Protein AF-A0AAF0U5G4-F1 (afdb_monomer_lite)

Radius of gyration: 32.76 Å; chains: 1; bounding box: 58×103×40 Å

Organism: Solanum verrucosum (NCBI:txid315347)

Sequence (161 aa):
MFKRENRMLKQRNNGQCIRMPVITMFFVLICVLVWVLCRETGEKSDSLSGLIKENLSSFSFSVKLDPTVEFRNGTDLIWQIPDSPKAILFLAHGCNGKAANFWDRSPKCPNCVGLPEERLIVLNALARRFAVLAVSSAGRCWSMEEERLIVKDIIEWWVVK

Structure (mmCIF, N/CA/C/O backbone):
data_AF-A0AAF0U5G4-F1
#
_entry.id   AF-A0AAF0U5G4-F1
#
loop_
_atom_site.group_PDB
_atom_site.id
_atom_site.type_symbol
_atom_site.label_atom_id
_atom_site.label_alt_id
_atom_site.label_comp_id
_atom_site.label_asym_id
_atom_site.label_entity_id
_atom_site.label_seq_id
_atom_site.pdbx_PDB_ins_code
_atom_site.Cartn_x
_atom_site.Cartn_y
_atom_site.Cartn_z
_atom_site.occupancy
_atom_site.B_iso_or_equiv
_atom_site.auth_seq_id
_atom_site.auth_comp_id
_atom_site.auth_asym_id
_atom_site.auth_atom_id
_atom_site.pdbx_PDB_model_num
ATOM 1 N N . MET A 1 1 ? 43.188 88.138 -6.104 1.00 38.16 1 MET A N 1
ATOM 2 C CA . MET A 1 1 ? 42.647 89.493 -5.856 1.00 38.16 1 MET A CA 1
ATOM 3 C C . MET A 1 1 ? 41.387 89.646 -6.691 1.00 38.16 1 MET A C 1
ATOM 5 O O . MET A 1 1 ? 41.523 89.548 -7.895 1.00 38.16 1 MET A O 1
ATOM 9 N N . PHE A 1 2 ? 40.237 89.849 -6.030 1.00 38.88 2 PHE A N 1
ATOM 10 C CA . PHE A 1 2 ? 38.971 90.442 -6.514 1.00 38.88 2 PHE A CA 1
ATOM 11 C C . PHE A 1 2 ? 38.293 89.883 -7.790 1.00 38.88 2 PHE A C 1
ATOM 13 O O . PHE A 1 2 ? 38.950 89.567 -8.761 1.00 38.88 2 PHE A O 1
ATOM 20 N N . LYS A 1 3 ? 36.969 89.848 -7.974 1.00 42.09 3 LYS A N 1
ATOM 21 C CA . LYS A 1 3 ? 35.733 89.993 -7.176 1.00 42.09 3 LYS A CA 1
ATOM 22 C C . LYS A 1 3 ? 34.616 90.092 -8.239 1.00 42.09 3 LYS A C 1
ATOM 24 O O . LYS A 1 3 ? 34.788 90.909 -9.130 1.00 42.09 3 LYS A O 1
ATOM 29 N N . ARG A 1 4 ? 33.482 89.389 -8.044 1.00 38.97 4 ARG A N 1
ATOM 30 C CA . ARG A 1 4 ? 32.107 89.724 -8.525 1.00 38.97 4 ARG A CA 1
ATOM 31 C C . ARG A 1 4 ? 31.840 89.831 -10.040 1.00 38.97 4 ARG A C 1
ATOM 33 O O . ARG A 1 4 ? 32.671 90.308 -10.783 1.00 38.97 4 ARG A O 1
ATOM 40 N N . GLU A 1 5 ? 30.649 89.593 -10.585 1.00 45.03 5 GLU A N 1
ATOM 41 C CA . GLU A 1 5 ? 29.371 88.962 -10.203 1.00 45.03 5 GLU A CA 1
ATOM 42 C C . GLU A 1 5 ? 28.458 89.073 -11.450 1.00 45.03 5 GLU A C 1
ATOM 44 O O . GLU A 1 5 ? 28.694 89.922 -12.309 1.00 45.03 5 GLU A O 1
ATOM 49 N N . ASN A 1 6 ? 27.349 88.325 -11.438 1.00 40.53 6 ASN A N 1
ATOM 50 C CA . ASN A 1 6 ? 26.075 88.571 -12.138 1.00 40.53 6 ASN A CA 1
ATOM 51 C C . ASN A 1 6 ? 25.919 88.136 -13.609 1.00 40.53 6 ASN A C 1
ATOM 53 O O . ASN A 1 6 ? 26.332 88.832 -14.527 1.00 40.53 6 ASN A O 1
ATOM 57 N N . ARG A 1 7 ? 25.033 87.159 -13.854 1.00 43.38 7 ARG A N 1
ATOM 58 C CA . ARG A 1 7 ? 23.602 87.452 -14.084 1.00 43.38 7 ARG A CA 1
ATOM 59 C C . ARG A 1 7 ? 22.760 86.183 -14.180 1.00 43.38 7 ARG A C 1
ATOM 61 O O . ARG A 1 7 ? 23.099 85.220 -14.853 1.00 43.38 7 ARG A O 1
ATOM 68 N N . MET A 1 8 ? 21.621 86.265 -13.506 1.00 45.84 8 MET A N 1
ATOM 69 C CA . MET A 1 8 ? 20.494 85.348 -13.543 1.00 45.84 8 MET A CA 1
ATOM 70 C C . MET A 1 8 ? 20.020 84.992 -14.955 1.00 45.84 8 MET A C 1
ATOM 72 O O . MET A 1 8 ? 19.766 85.888 -15.756 1.00 45.84 8 MET A O 1
ATOM 76 N N . LEU A 1 9 ? 19.672 83.719 -15.154 1.00 41.09 9 LEU A N 1
ATOM 77 C CA . LEU A 1 9 ? 18.489 83.354 -15.930 1.00 41.09 9 LEU A CA 1
ATOM 78 C C . LEU A 1 9 ? 17.587 82.458 -15.079 1.00 41.09 9 LEU A C 1
ATOM 80 O O . LEU A 1 9 ? 17.819 81.281 -14.830 1.00 41.09 9 LEU A O 1
ATOM 84 N N . LYS A 1 10 ? 16.556 83.131 -14.583 1.00 50.88 10 LYS A N 1
ATOM 85 C CA . LYS A 1 10 ? 15.354 82.628 -13.941 1.00 50.88 10 LYS A CA 1
ATOM 86 C C . LYS A 1 10 ? 14.655 81.649 -14.885 1.00 50.88 10 LYS A C 1
ATOM 88 O O . LYS A 1 10 ? 14.091 82.086 -15.884 1.00 50.88 10 LYS A O 1
ATOM 93 N N . GLN A 1 11 ? 14.619 80.365 -14.536 1.00 46.19 11 GLN A N 1
ATOM 94 C CA . GLN A 1 11 ? 13.693 79.421 -15.157 1.00 46.19 11 GLN A CA 1
ATOM 95 C C . GLN A 1 11 ? 12.680 78.934 -14.119 1.00 46.19 11 GLN A C 1
ATOM 97 O O . GLN A 1 11 ? 12.988 78.297 -13.116 1.00 46.19 11 GLN A O 1
ATOM 102 N N . ARG A 1 12 ? 11.452 79.383 -14.355 1.00 47.56 12 ARG A N 1
ATOM 103 C CA . ARG A 1 12 ? 10.232 79.190 -13.580 1.00 47.56 12 ARG A CA 1
ATOM 104 C C . ARG A 1 12 ? 9.771 77.739 -13.729 1.00 47.56 12 ARG A C 1
ATOM 106 O O . ARG A 1 12 ? 9.188 77.407 -14.754 1.00 47.56 12 ARG A O 1
ATOM 113 N N . ASN A 1 13 ? 9.973 76.904 -12.712 1.0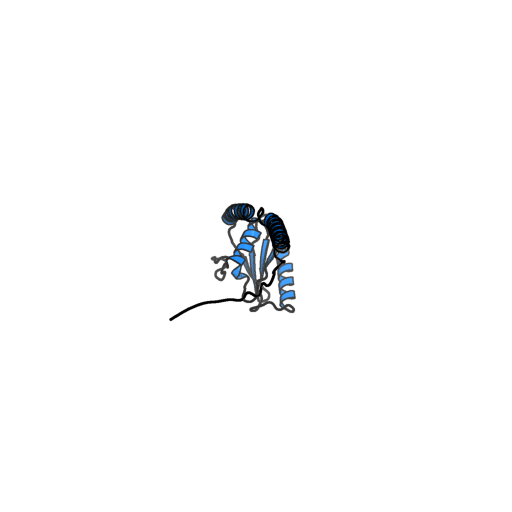0 50.22 13 ASN A N 1
ATOM 114 C CA . ASN A 1 13 ? 9.369 75.570 -12.665 1.00 50.22 13 ASN A CA 1
ATOM 115 C C . ASN A 1 13 ? 8.051 75.620 -11.893 1.00 50.22 13 ASN A C 1
ATOM 117 O O . ASN A 1 13 ? 8.014 75.588 -10.668 1.00 50.22 13 ASN A O 1
ATOM 121 N N . ASN A 1 14 ? 6.961 75.719 -12.650 1.00 53.44 14 ASN A N 1
ATOM 122 C CA . ASN A 1 14 ? 5.594 75.624 -12.163 1.00 53.44 14 ASN A CA 1
ATOM 123 C C . ASN A 1 14 ? 5.072 74.206 -12.451 1.00 53.44 14 ASN A C 1
ATOM 125 O O . ASN A 1 14 ? 4.508 73.962 -13.513 1.00 53.44 14 ASN A O 1
ATOM 129 N N . GLY A 1 15 ? 5.317 73.259 -11.541 1.00 53.78 15 GLY A N 1
ATOM 130 C CA . GLY A 1 15 ? 4.933 71.853 -11.738 1.00 53.78 15 GLY A CA 1
ATOM 131 C C . GLY A 1 15 ? 4.905 71.000 -10.468 1.00 53.78 15 GLY A C 1
ATOM 132 O O . GLY A 1 15 ? 5.118 69.794 -10.542 1.00 53.78 15 GLY A O 1
ATOM 133 N N . GLN A 1 16 ? 4.696 71.605 -9.294 1.00 56.72 16 GLN A N 1
ATOM 134 C CA . GLN A 1 16 ? 4.890 70.928 -8.002 1.00 56.72 16 GLN A CA 1
ATOM 135 C C . GLN A 1 16 ? 3.616 70.512 -7.246 1.00 56.72 16 GLN A C 1
ATOM 137 O O . GLN A 1 16 ? 3.7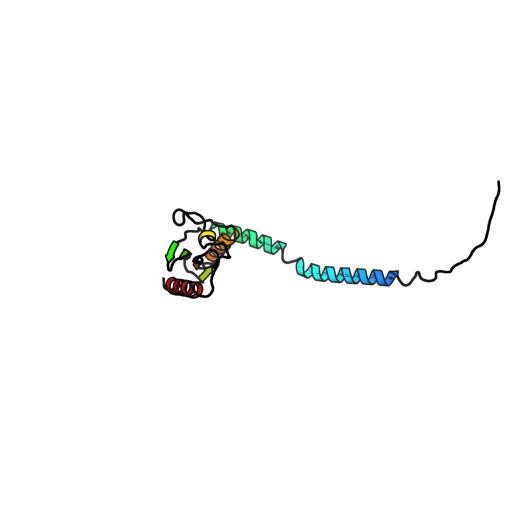41 69.894 -6.197 1.00 56.72 16 GLN A O 1
ATOM 142 N N . CYS A 1 17 ? 2.399 70.752 -7.752 1.00 53.25 17 CYS A N 1
ATOM 143 C CA . CYS A 1 17 ? 1.184 70.512 -6.946 1.00 53.25 17 CYS A CA 1
ATOM 144 C C . CYS A 1 17 ? 0.340 69.273 -7.324 1.00 53.25 17 CYS A C 1
ATOM 146 O O . CYS A 1 17 ? -0.509 68.864 -6.543 1.00 53.25 17 CYS A O 1
ATOM 148 N N . ILE A 1 18 ? 0.571 68.628 -8.476 1.00 54.84 18 ILE A N 1
ATOM 149 C CA . ILE A 1 18 ? -0.326 67.559 -8.985 1.00 54.84 18 ILE A CA 1
ATOM 150 C C . ILE A 1 18 ? 0.229 66.137 -8.745 1.00 54.84 18 ILE A C 1
ATOM 152 O O . ILE A 1 18 ? -0.518 65.163 -8.752 1.00 54.84 18 ILE A O 1
ATOM 156 N N . ARG A 1 19 ? 1.533 65.983 -8.469 1.00 54.81 19 ARG A N 1
ATOM 157 C CA . ARG A 1 19 ? 2.195 64.661 -8.401 1.00 54.81 19 ARG A CA 1
ATOM 158 C C . ARG A 1 19 ? 2.033 63.919 -7.067 1.00 54.81 19 ARG A C 1
ATOM 160 O O . ARG A 1 19 ? 2.047 62.695 -7.063 1.00 54.81 19 ARG A O 1
ATOM 167 N N . MET A 1 20 ? 1.858 64.637 -5.957 1.00 56.22 20 MET A N 1
ATOM 168 C CA . MET A 1 20 ? 1.736 64.039 -4.619 1.00 56.22 20 MET A CA 1
ATOM 169 C C . MET A 1 20 ? 0.386 63.351 -4.330 1.00 56.22 20 MET A C 1
ATOM 171 O O . MET A 1 20 ? 0.430 62.252 -3.782 1.00 56.22 20 MET A O 1
ATOM 175 N N . PRO A 1 21 ? -0.793 63.891 -4.714 1.00 62.44 21 PRO A N 1
ATOM 176 C CA . PRO A 1 21 ? -2.071 63.255 -4.373 1.00 62.44 21 PRO A CA 1
ATOM 177 C C . PRO A 1 21 ? -2.335 61.960 -5.154 1.00 62.44 21 PRO A C 1
ATOM 179 O O . PRO A 1 21 ? -3.022 61.069 -4.668 1.00 62.44 21 PRO A O 1
ATOM 182 N N . VAL A 1 22 ? -1.777 61.819 -6.360 1.00 69.56 22 VAL A N 1
ATOM 183 C CA . VAL A 1 22 ? -1.937 60.593 -7.158 1.00 69.56 22 VAL A CA 1
ATOM 184 C C . VAL A 1 22 ? -1.159 59.444 -6.521 1.00 69.56 22 VAL A C 1
ATOM 186 O O . VAL A 1 22 ? -1.690 58.352 -6.353 1.00 69.56 22 VAL A O 1
ATOM 189 N N . ILE A 1 23 ? 0.080 59.706 -6.102 1.00 76.88 23 ILE A N 1
ATOM 190 C CA . ILE A 1 23 ? 0.941 58.702 -5.474 1.00 76.88 23 ILE A CA 1
ATOM 191 C C . ILE A 1 23 ? 0.319 58.210 -4.161 1.00 76.88 23 ILE A C 1
ATOM 193 O O . ILE A 1 23 ? 0.236 57.003 -3.943 1.00 76.88 23 ILE A O 1
ATOM 197 N N . THR A 1 24 ? -0.186 59.118 -3.320 1.00 80.69 24 THR A N 1
ATOM 198 C CA . THR A 1 24 ? -0.848 58.736 -2.064 1.00 80.69 24 THR A CA 1
ATOM 199 C C . THR A 1 24 ? -2.107 57.902 -2.300 1.00 80.69 24 THR A C 1
ATOM 201 O O . THR A 1 24 ? -2.309 56.917 -1.594 1.00 80.69 24 THR A O 1
ATOM 204 N N . MET A 1 25 ? -2.910 58.213 -3.323 1.00 83.56 25 MET A N 1
ATOM 205 C CA . MET A 1 25 ? -4.082 57.404 -3.687 1.00 83.56 25 MET A CA 1
ATOM 206 C C . MET A 1 25 ? -3.707 55.982 -4.128 1.00 83.56 25 MET A C 1
ATOM 208 O O . MET A 1 25 ? -4.355 55.024 -3.705 1.00 83.56 25 MET A O 1
ATOM 212 N N . PHE A 1 26 ? -2.642 55.820 -4.920 1.00 85.00 26 PHE A N 1
ATOM 213 C CA . PHE A 1 26 ? -2.149 54.494 -5.316 1.00 85.00 26 PHE A CA 1
ATOM 214 C C . PHE A 1 26 ? -1.651 53.677 -4.117 1.00 85.00 26 PHE A C 1
ATOM 216 O O . PHE A 1 26 ? -1.975 52.495 -4.018 1.00 85.00 26 PHE A O 1
ATOM 223 N N . PHE A 1 27 ? -0.926 54.295 -3.178 1.00 87.50 27 PHE A N 1
ATOM 224 C CA . PHE A 1 27 ? -0.487 53.608 -1.959 1.00 87.50 27 PHE A CA 1
ATOM 225 C C . PHE A 1 27 ? -1.665 53.139 -1.098 1.00 87.50 27 PHE A C 1
ATOM 227 O O . PHE A 1 27 ? -1.655 52.003 -0.632 1.00 87.50 27 PHE A O 1
ATOM 234 N N . VAL A 1 28 ? -2.706 53.963 -0.934 1.00 90.88 28 VAL A N 1
ATOM 235 C CA . VAL A 1 28 ? -3.910 53.575 -0.178 1.00 90.88 28 VAL A CA 1
ATOM 236 C C . VAL A 1 28 ? -4.629 52.400 -0.849 1.00 90.88 28 VAL A C 1
ATOM 238 O O . VAL A 1 28 ? -4.980 51.440 -0.167 1.00 90.88 28 VAL A O 1
ATOM 241 N N . LEU A 1 29 ? -4.789 52.422 -2.176 1.00 90.94 29 LEU A N 1
ATOM 242 C CA . LEU A 1 29 ? -5.392 51.317 -2.935 1.00 90.94 29 LEU A CA 1
ATOM 243 C C . LEU A 1 29 ? -4.606 50.007 -2.792 1.00 90.94 29 LEU A C 1
ATOM 245 O O . LEU A 1 29 ? -5.207 48.959 -2.559 1.00 90.94 29 LEU A O 1
ATOM 249 N N . ILE A 1 30 ? -3.273 50.064 -2.880 1.00 91.31 30 ILE A N 1
ATOM 250 C CA . ILE A 1 30 ? -2.409 48.890 -2.693 1.00 91.31 30 ILE A CA 1
ATOM 251 C C . ILE A 1 30 ? -2.540 48.351 -1.264 1.00 91.31 30 ILE A C 1
ATOM 253 O O . ILE A 1 30 ? -2.714 47.148 -1.089 1.00 91.31 30 ILE A O 1
ATOM 257 N N . CYS A 1 31 ? -2.528 49.216 -0.247 1.00 88.06 31 CYS A N 1
ATOM 258 C CA . CYS A 1 31 ? -2.701 48.798 1.145 1.00 88.06 31 CYS A CA 1
ATOM 259 C C . CYS A 1 31 ? -4.063 48.131 1.391 1.00 88.06 31 CYS A C 1
ATOM 261 O O . CYS A 1 31 ? -4.124 47.128 2.096 1.00 88.06 31 CYS A O 1
ATOM 263 N N . VAL A 1 32 ? -5.144 48.641 0.791 1.00 90.50 32 VAL A N 1
ATOM 264 C CA . VAL A 1 32 ? -6.481 48.033 0.901 1.00 90.50 32 VAL A CA 1
ATOM 265 C C . VAL A 1 32 ? -6.529 46.676 0.198 1.00 90.50 32 VAL A C 1
ATOM 267 O O . VAL A 1 32 ? -7.054 45.725 0.769 1.00 90.50 32 VAL A O 1
ATOM 270 N N . LEU A 1 33 ? -5.946 46.549 -0.998 1.00 88.06 33 LEU A N 1
ATOM 271 C CA . LEU A 1 33 ? -5.865 45.270 -1.712 1.00 88.06 33 LEU A CA 1
ATOM 272 C C . LEU A 1 33 ? -5.065 44.230 -0.925 1.00 88.06 33 LEU A C 1
ATOM 274 O O . LEU A 1 33 ? -5.528 43.106 -0.758 1.00 88.06 33 LEU A O 1
ATOM 278 N N . VAL A 1 34 ? -3.904 44.612 -0.388 1.00 85.94 34 VAL A N 1
ATOM 279 C CA . VAL A 1 34 ? -3.099 43.737 0.474 1.00 85.94 34 VAL A CA 1
ATOM 280 C C . VAL A 1 34 ? -3.881 43.359 1.728 1.00 85.94 34 VAL A C 1
ATOM 282 O O . VAL A 1 34 ? -3.902 42.190 2.084 1.00 85.94 34 VAL A O 1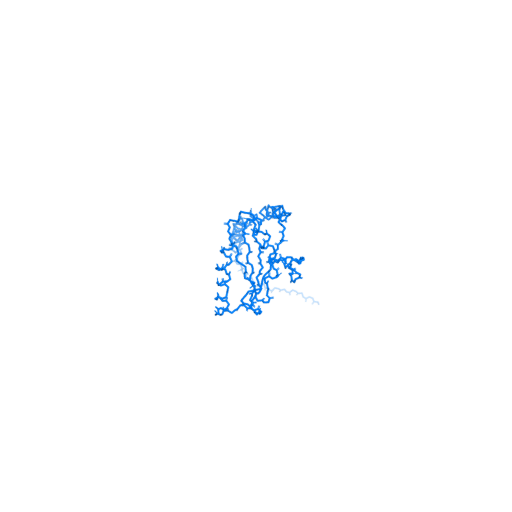
ATOM 285 N N . TRP A 1 35 ? -4.586 44.294 2.367 1.00 83.88 35 TRP A N 1
ATOM 286 C CA . TRP A 1 35 ? -5.402 43.993 3.544 1.00 83.88 35 TRP A CA 1
ATOM 287 C C . TRP A 1 35 ? -6.544 43.012 3.240 1.00 83.88 35 TRP A C 1
ATOM 289 O O . TRP A 1 35 ? -6.766 42.086 4.016 1.00 83.88 35 TRP A O 1
ATOM 299 N N . VAL A 1 36 ? -7.223 43.155 2.097 1.00 82.00 36 VAL A N 1
ATOM 300 C CA . VAL A 1 36 ? -8.270 42.219 1.649 1.00 82.00 36 VAL A CA 1
ATOM 301 C C . VAL A 1 36 ? -7.686 40.830 1.365 1.00 82.00 36 VAL A C 1
ATOM 303 O O . VAL A 1 36 ? -8.229 39.839 1.847 1.00 82.00 36 VAL A O 1
ATOM 306 N N . LEU A 1 37 ? -6.549 40.752 0.666 1.00 77.75 37 LEU A N 1
ATOM 307 C CA . LEU A 1 37 ? -5.870 39.485 0.354 1.00 77.75 37 LEU A CA 1
ATOM 308 C C . LEU A 1 37 ? -5.285 38.804 1.607 1.00 77.75 37 LEU A C 1
ATOM 310 O O . LEU A 1 37 ? -5.350 37.582 1.755 1.00 77.75 37 LEU A O 1
ATOM 314 N N . CYS A 1 38 ? -4.747 39.584 2.546 1.00 71.00 38 CYS A N 1
ATOM 315 C CA . CYS A 1 38 ? -4.241 39.089 3.826 1.00 71.00 38 CYS A CA 1
ATOM 316 C C . CYS A 1 38 ? -5.368 38.639 4.765 1.00 71.00 38 CYS A C 1
ATOM 318 O O . CYS A 1 38 ? -5.178 37.717 5.555 1.00 71.00 38 CYS A O 1
ATOM 320 N N . ARG A 1 39 ? -6.558 39.246 4.678 1.00 67.75 39 ARG A N 1
ATOM 321 C CA . ARG A 1 39 ? -7.724 38.824 5.466 1.00 67.75 39 ARG A CA 1
ATOM 322 C C . ARG A 1 39 ? -8.212 37.431 5.064 1.00 67.75 39 ARG A C 1
ATOM 324 O O . ARG A 1 39 ? -8.665 36.681 5.919 1.00 67.75 39 ARG A O 1
ATOM 331 N N . GLU A 1 40 ? -8.067 37.059 3.796 1.00 58.00 40 GLU A N 1
ATOM 332 C CA . GLU A 1 40 ? -8.446 35.729 3.303 1.00 58.00 40 GLU A CA 1
ATOM 333 C C . GLU A 1 40 ? -7.451 34.628 3.723 1.00 58.00 40 GLU A C 1
ATOM 335 O O . GLU A 1 40 ? -7.810 33.455 3.814 1.00 58.00 40 GLU A O 1
ATOM 340 N N . THR A 1 41 ? -6.209 35.006 4.045 1.00 57.88 41 THR A N 1
ATOM 341 C CA . THR A 1 41 ? -5.127 34.082 4.426 1.00 57.88 41 THR A CA 1
ATOM 342 C C . THR A 1 41 ? -4.877 33.996 5.938 1.00 57.88 41 THR A C 1
ATOM 344 O O . THR A 1 41 ? -4.317 33.003 6.395 1.00 57.88 41 THR A O 1
ATOM 347 N N . GLY A 1 42 ? -5.321 34.980 6.731 1.00 51.81 42 GLY A N 1
ATOM 348 C CA . GLY A 1 42 ? -4.937 35.129 8.143 1.00 51.81 42 GLY A CA 1
ATOM 349 C C . GLY A 1 42 ? -5.737 34.345 9.195 1.00 51.81 42 GLY A C 1
ATOM 350 O O . GLY A 1 42 ? -5.275 34.244 10.325 1.00 51.81 42 GLY A O 1
ATOM 351 N N . GLU A 1 43 ? -6.906 33.776 8.879 1.00 53.16 43 GLU A N 1
ATOM 352 C CA . GLU A 1 43 ? -7.772 33.152 9.908 1.00 53.16 43 GLU A CA 1
ATOM 353 C C . GLU A 1 43 ? -7.789 31.611 9.906 1.00 53.16 43 GLU A C 1
ATOM 355 O O . GLU A 1 43 ? -8.414 31.005 10.776 1.00 53.16 43 GLU A O 1
ATOM 360 N N . LYS A 1 44 ? -7.102 30.940 8.969 1.00 50.56 44 LYS A N 1
ATOM 361 C CA . LYS A 1 44 ? -7.222 29.474 8.800 1.00 50.56 44 LYS A CA 1
ATOM 362 C C . LYS A 1 44 ? -5.950 28.648 8.989 1.00 50.56 44 LYS A C 1
ATOM 364 O O . LYS A 1 44 ? -6.080 27.430 9.064 1.00 50.56 44 LYS A O 1
ATOM 369 N N . SER A 1 45 ? -4.753 29.231 9.081 1.00 53.81 45 SER A N 1
ATOM 370 C CA . SER A 1 45 ? -3.519 28.426 9.166 1.00 53.81 45 SER A CA 1
ATOM 371 C C . SER A 1 45 ? -3.173 27.988 10.589 1.00 53.81 45 SER A C 1
ATOM 373 O O . SER A 1 45 ? -2.888 26.810 10.809 1.00 53.81 45 SER A O 1
ATOM 375 N N . ASP A 1 46 ? -3.227 28.895 11.565 1.00 55.38 46 ASP A N 1
ATOM 376 C CA . ASP A 1 46 ? -2.558 28.664 12.853 1.00 55.38 46 ASP A CA 1
ATOM 377 C C . ASP A 1 46 ? -3.416 27.857 13.836 1.00 55.38 46 ASP A C 1
ATOM 379 O O . ASP A 1 46 ? -2.919 26.932 14.481 1.00 55.38 46 ASP A O 1
ATOM 383 N N . SER A 1 47 ? -4.727 28.117 13.890 1.00 53.69 47 SER A N 1
ATOM 384 C CA . SER A 1 47 ? -5.652 27.347 14.738 1.00 53.69 47 SER A CA 1
ATOM 385 C C . SER A 1 47 ? -5.930 25.948 14.178 1.00 53.69 47 SER A C 1
ATOM 387 O O . SER A 1 47 ? -6.010 24.979 14.933 1.00 53.69 47 SER A O 1
ATOM 389 N N . LEU A 1 48 ? -6.008 25.817 12.849 1.00 53.00 48 LEU A N 1
ATOM 390 C CA . LEU A 1 48 ? -6.213 24.542 12.164 1.00 53.00 48 LEU A CA 1
ATOM 391 C C . LEU A 1 48 ? -4.982 23.641 12.302 1.00 53.00 48 LEU A C 1
ATOM 393 O O . LEU A 1 48 ? -5.126 22.452 12.566 1.00 53.00 48 LEU A O 1
ATOM 397 N N . SER A 1 49 ? -3.775 24.202 12.184 1.00 56.62 49 SER A N 1
ATOM 398 C CA . SER A 1 49 ? -2.533 23.443 12.365 1.00 56.62 49 SER A CA 1
ATOM 399 C C . SER A 1 49 ? -2.362 22.963 13.806 1.00 56.62 49 SER A C 1
ATOM 401 O O . SER A 1 49 ? -1.956 21.822 14.014 1.00 56.62 49 SER A O 1
ATOM 403 N N . GLY A 1 50 ? -2.719 23.790 14.798 1.00 52.84 50 GLY A N 1
ATOM 404 C CA . GLY A 1 50 ? -2.717 23.399 16.212 1.00 52.84 50 GLY A CA 1
ATOM 405 C C . GLY A 1 50 ? -3.702 22.266 16.509 1.00 52.84 50 GLY A C 1
ATOM 406 O O . GLY A 1 50 ? -3.310 21.235 17.053 1.00 52.84 50 GLY A O 1
ATOM 407 N N . LEU A 1 51 ? -4.951 22.405 16.051 1.00 52.50 51 LEU A N 1
ATOM 408 C CA . LEU A 1 51 ? -5.996 21.395 16.240 1.00 52.50 51 LEU A CA 1
ATOM 409 C C . LEU A 1 51 ? -5.689 20.087 15.487 1.00 52.50 51 LEU A C 1
ATOM 411 O O . LEU A 1 51 ? -5.919 19.002 16.015 1.00 52.50 51 LEU A O 1
ATOM 415 N N . ILE A 1 52 ? -5.116 20.161 14.279 1.00 57.66 52 ILE A N 1
ATOM 416 C CA . ILE A 1 52 ? -4.644 18.979 13.540 1.00 57.66 52 ILE A CA 1
ATOM 417 C C . ILE A 1 52 ? -3.482 18.311 14.278 1.00 57.66 52 ILE A C 1
ATOM 419 O O . ILE A 1 52 ? -3.453 17.088 14.358 1.00 57.66 52 ILE A O 1
ATOM 423 N N . LYS A 1 53 ? -2.541 19.077 14.841 1.00 56.69 53 LYS A N 1
ATOM 424 C CA . LYS A 1 53 ? -1.362 18.538 15.532 1.00 56.69 53 LYS A CA 1
ATOM 425 C C . LYS A 1 53 ? -1.721 17.798 16.821 1.00 56.69 53 LYS A C 1
ATOM 427 O O . LYS A 1 53 ? -1.168 16.729 17.067 1.00 56.69 53 LYS A O 1
ATOM 432 N N . GLU A 1 54 ? -2.655 18.327 17.610 1.00 58.00 54 GLU A N 1
ATOM 433 C CA . GLU A 1 54 ? -3.153 17.664 18.825 1.00 58.00 54 GLU A CA 1
ATOM 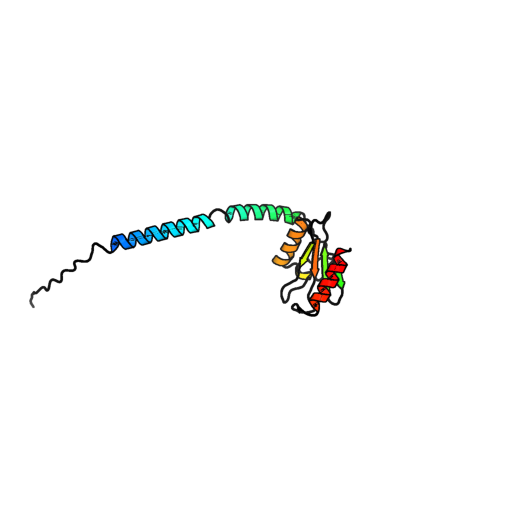434 C C . GLU A 1 54 ? -3.985 16.419 18.505 1.00 58.00 54 GLU A C 1
ATOM 436 O O . GLU A 1 54 ? -3.871 15.388 19.167 1.00 58.00 54 GLU A O 1
ATOM 441 N N . ASN A 1 55 ? -4.793 16.472 17.446 1.00 57.16 55 ASN A N 1
ATOM 442 C CA . ASN A 1 55 ? -5.622 15.334 17.075 1.00 57.16 55 ASN A CA 1
ATOM 443 C C . ASN A 1 55 ? -4.779 14.217 16.433 1.00 57.16 55 ASN A C 1
ATOM 445 O O . ASN A 1 55 ? -4.940 13.046 16.769 1.00 57.16 55 ASN A O 1
ATOM 449 N N . LEU A 1 56 ? -3.815 14.570 15.575 1.00 55.62 56 LEU A N 1
ATOM 450 C CA . LEU A 1 56 ? -2.894 13.634 14.924 1.00 55.62 56 LEU A CA 1
ATOM 451 C C . LEU A 1 56 ? -1.982 12.922 15.930 1.00 55.62 56 LEU A C 1
ATOM 453 O O . LEU A 1 56 ? -1.722 11.727 15.770 1.00 55.62 56 LEU A O 1
ATOM 457 N N . SER A 1 57 ? -1.522 13.611 16.980 1.00 56.03 57 SER A N 1
ATOM 458 C CA . SER A 1 57 ? -0.779 12.953 18.057 1.00 56.03 57 SER A CA 1
ATOM 459 C C . SER A 1 57 ? -1.677 11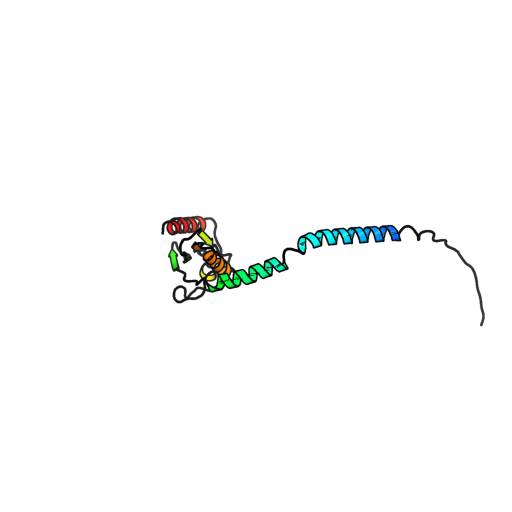.944 18.774 1.00 56.03 57 SER A C 1
ATOM 461 O O . SER A 1 57 ? -1.311 10.775 18.846 1.00 56.03 57 SER A O 1
ATOM 463 N N . SER A 1 58 ? -2.898 12.322 19.169 1.00 57.06 58 SER A N 1
ATOM 464 C CA . SER A 1 58 ? -3.832 11.393 19.827 1.00 57.06 58 SER A CA 1
ATOM 465 C C . SER A 1 58 ? -4.195 10.169 18.964 1.00 57.06 58 SER A C 1
ATOM 467 O O . SER A 1 58 ? -4.229 9.048 19.472 1.00 57.06 58 SER A O 1
ATOM 469 N N . PHE A 1 59 ? -4.382 10.348 17.648 1.00 56.62 59 PHE A N 1
ATOM 470 C CA . PHE A 1 59 ? -4.697 9.257 16.718 1.00 56.62 59 PHE A CA 1
ATOM 471 C C . PHE A 1 59 ? -3.500 8.338 16.454 1.00 56.62 59 PHE A C 1
ATOM 473 O O . PHE A 1 59 ? -3.666 7.121 16.367 1.00 56.62 59 PHE A O 1
ATOM 480 N N . SER A 1 60 ? -2.294 8.899 16.338 1.00 55.75 60 SER A N 1
ATOM 481 C CA . SER A 1 60 ? -1.081 8.117 16.061 1.00 55.75 60 SER A CA 1
ATOM 482 C C . SER A 1 60 ? -0.647 7.240 17.237 1.00 55.75 60 SER A C 1
ATOM 484 O O . SER A 1 60 ? -0.051 6.193 17.003 1.00 55.75 60 SER A O 1
ATOM 486 N N . PHE A 1 61 ? -1.006 7.586 18.479 1.00 57.19 61 PHE A N 1
ATOM 487 C CA . PHE A 1 61 ? -0.685 6.756 19.646 1.00 57.19 61 PHE A CA 1
ATOM 488 C C . PHE A 1 61 ? -1.497 5.452 19.742 1.00 57.19 61 PHE A C 1
ATOM 490 O O . PHE A 1 61 ? -1.072 4.546 20.455 1.00 57.19 61 PHE A O 1
ATOM 497 N N . SER A 1 62 ? -2.627 5.312 19.033 1.00 72.94 62 SER A N 1
ATOM 498 C CA . SER A 1 62 ? -3.461 4.098 19.123 1.00 72.94 62 SER A CA 1
ATOM 499 C C . SER A 1 62 ? -3.261 3.101 17.979 1.00 72.94 62 SER A C 1
ATOM 501 O O . SER A 1 62 ? -3.652 1.941 18.118 1.00 72.94 62 SER A O 1
ATOM 503 N N . VAL A 1 63 ? -2.704 3.517 16.840 1.00 88.94 63 VAL A N 1
ATOM 504 C CA . VAL A 1 63 ? -2.574 2.639 15.670 1.00 88.94 63 VAL A CA 1
ATOM 505 C C . VAL A 1 63 ? -1.231 1.926 15.703 1.00 88.94 63 VAL A C 1
ATOM 507 O O . VAL A 1 63 ? -0.183 2.540 15.524 1.00 88.94 63 VAL A O 1
ATOM 510 N N . LYS A 1 64 ? -1.267 0.604 15.875 1.00 92.44 64 LYS A N 1
ATOM 511 C CA . LYS A 1 64 ? -0.093 -0.254 15.724 1.00 92.44 64 LYS A CA 1
ATOM 512 C C . LYS A 1 64 ? -0.029 -0.798 14.298 1.00 92.44 64 LYS A C 1
ATOM 514 O O . LYS A 1 64 ? -0.982 -1.431 13.839 1.00 92.44 64 LYS A O 1
ATOM 519 N N . LEU A 1 65 ? 1.101 -0.583 13.624 1.00 95.69 65 LEU A N 1
ATOM 520 C CA . LEU A 1 65 ? 1.393 -1.261 12.365 1.00 95.69 65 LEU A CA 1
ATOM 521 C C . LEU A 1 65 ? 1.730 -2.727 12.653 1.00 95.69 65 LEU A C 1
ATOM 523 O O . LEU A 1 65 ? 2.663 -3.035 13.395 1.00 95.69 65 LEU A O 1
ATOM 527 N N . ASP A 1 66 ? 0.944 -3.622 12.075 1.00 96.50 66 ASP A N 1
ATOM 528 C CA . ASP A 1 66 ? 1.112 -5.070 12.125 1.00 96.50 66 ASP A CA 1
ATOM 529 C C . ASP A 1 66 ? 0.776 -5.651 10.740 1.00 96.50 66 ASP A C 1
ATOM 531 O O . ASP A 1 66 ? -0.288 -6.246 10.547 1.00 96.50 66 ASP A O 1
ATOM 535 N N . PRO A 1 67 ? 1.635 -5.398 9.734 1.00 97.62 67 PRO A N 1
ATOM 536 C CA . PRO A 1 67 ? 1.333 -5.741 8.355 1.00 97.62 67 PRO A CA 1
ATOM 537 C C . PRO A 1 67 ? 1.364 -7.249 8.104 1.00 97.62 67 PRO A C 1
ATOM 539 O O . PRO A 1 67 ? 2.116 -8.001 8.729 1.00 97.62 67 PRO A O 1
ATOM 542 N N . THR A 1 68 ? 0.607 -7.664 7.093 1.00 97.88 68 THR A N 1
ATOM 543 C CA . THR A 1 68 ? 0.802 -8.932 6.387 1.00 97.88 68 THR A CA 1
ATOM 544 C C . THR A 1 68 ? 1.593 -8.665 5.113 1.00 97.88 68 THR A C 1
ATOM 546 O O . THR A 1 68 ? 1.290 -7.716 4.392 1.00 97.88 68 THR A O 1
ATOM 549 N N . VAL A 1 69 ? 2.611 -9.484 4.858 1.00 97.75 69 VAL A N 1
ATOM 550 C CA . VAL A 1 69 ? 3.488 -9.396 3.684 1.00 97.75 69 VAL A CA 1
ATOM 551 C C . VAL A 1 69 ? 3.265 -10.635 2.827 1.00 97.75 69 VAL A C 1
ATOM 553 O O . VAL A 1 69 ? 3.265 -11.749 3.351 1.00 97.75 69 VAL A O 1
ATOM 556 N N . GLU A 1 70 ? 3.106 -10.456 1.520 1.00 96.44 70 GLU A N 1
ATOM 557 C CA . GLU A 1 70 ? 3.004 -11.551 0.553 1.00 96.44 70 GLU A CA 1
ATOM 558 C C . GLU A 1 70 ? 3.656 -11.157 -0.766 1.00 96.44 70 GLU A C 1
ATOM 560 O O . GLU A 1 70 ? 3.802 -9.980 -1.095 1.00 96.44 70 GLU A O 1
ATOM 565 N N . PHE A 1 71 ? 4.059 -12.177 -1.511 1.00 95.62 71 PHE A N 1
ATOM 566 C CA . PHE A 1 71 ? 4.621 -12.039 -2.839 1.00 95.62 71 PHE A CA 1
ATOM 567 C C . PHE A 1 71 ? 3.706 -12.754 -3.825 1.00 95.62 71 PHE A C 1
ATOM 569 O O . PHE A 1 71 ? 3.458 -13.955 -3.690 1.00 95.62 71 PHE A O 1
ATOM 576 N N . ARG A 1 72 ? 3.191 -12.021 -4.810 1.00 94.12 72 ARG A N 1
ATOM 577 C CA . ARG A 1 72 ? 2.241 -12.543 -5.796 1.00 94.12 72 ARG A CA 1
ATOM 578 C C . ARG A 1 72 ? 2.481 -11.882 -7.140 1.00 94.12 72 ARG A C 1
ATOM 580 O O . ARG A 1 72 ? 2.794 -10.698 -7.199 1.00 94.12 72 ARG A O 1
ATOM 587 N N . ASN A 1 73 ? 2.321 -12.646 -8.220 1.00 92.06 73 ASN A N 1
ATOM 588 C CA . ASN A 1 73 ? 2.450 -12.146 -9.594 1.00 92.06 73 ASN A CA 1
ATOM 589 C C . ASN A 1 73 ? 3.764 -11.374 -9.835 1.00 92.06 73 ASN A C 1
ATOM 591 O O . ASN A 1 73 ? 3.788 -10.377 -10.548 1.00 92.06 73 ASN A O 1
ATOM 595 N N . GLY A 1 74 ? 4.855 -11.819 -9.203 1.00 92.31 74 GLY A N 1
ATOM 596 C CA . GLY A 1 74 ? 6.173 -11.208 -9.366 1.00 92.31 74 GLY A CA 1
ATOM 597 C C . GLY A 1 74 ? 6.414 -9.928 -8.558 1.00 92.31 74 GLY A C 1
ATOM 598 O O . GLY A 1 74 ? 7.457 -9.310 -8.752 1.00 92.31 74 GLY A O 1
ATOM 599 N N . THR A 1 75 ? 5.505 -9.525 -7.662 1.00 95.25 75 THR A N 1
ATOM 600 C CA . THR A 1 75 ? 5.667 -8.308 -6.855 1.00 95.25 75 THR A CA 1
ATOM 601 C C . THR A 1 75 ? 5.303 -8.486 -5.378 1.00 95.25 75 THR A C 1
ATOM 603 O O . THR A 1 75 ? 4.529 -9.370 -5.002 1.00 95.25 75 THR A O 1
ATOM 606 N N . ASP A 1 76 ? 5.876 -7.624 -4.536 1.00 95.38 76 ASP A N 1
ATOM 607 C CA . ASP A 1 76 ? 5.583 -7.528 -3.108 1.00 95.38 76 ASP A CA 1
ATOM 608 C C . ASP A 1 76 ? 4.288 -6.739 -2.876 1.00 95.38 76 ASP A C 1
ATOM 610 O O . ASP A 1 76 ? 4.157 -5.591 -3.323 1.00 95.38 76 ASP A O 1
ATOM 614 N N . LEU A 1 77 ? 3.378 -7.309 -2.089 1.00 96.62 77 LEU A N 1
ATOM 615 C CA . LEU A 1 77 ? 2.226 -6.612 -1.530 1.00 96.62 77 LEU A CA 1
ATOM 616 C C . LEU A 1 77 ? 2.250 -6.665 0.000 1.00 96.62 77 LEU A C 1
ATOM 618 O O . LEU A 1 77 ? 2.626 -7.665 0.613 1.00 96.62 77 LEU A O 1
ATOM 622 N N . ILE A 1 78 ? 1.860 -5.557 0.627 1.00 98.50 78 ILE A N 1
ATOM 623 C CA . ILE A 1 78 ? 1.840 -5.408 2.081 1.00 98.50 78 ILE A CA 1
ATOM 624 C C . ILE A 1 78 ? 0.549 -4.712 2.489 1.00 98.50 78 ILE A C 1
ATOM 626 O O . ILE A 1 78 ? 0.221 -3.650 1.957 1.00 98.50 78 ILE A O 1
ATOM 630 N N . TRP A 1 79 ? -0.188 -5.296 3.428 1.00 98.38 79 TRP A N 1
ATOM 631 C CA . TRP A 1 79 ? -1.488 -4.770 3.835 1.00 98.38 79 TRP A CA 1
ATOM 632 C C . TRP A 1 79 ? -1.779 -4.958 5.318 1.00 98.38 79 TRP A C 1
ATOM 634 O O . TRP A 1 79 ? -1.203 -5.810 5.992 1.00 98.38 79 TRP A O 1
ATOM 644 N N . GLN A 1 80 ? -2.735 -4.175 5.809 1.00 98.06 80 GLN A N 1
ATOM 645 C CA . GLN A 1 80 ? -3.332 -4.338 7.130 1.00 98.06 80 GLN A CA 1
ATOM 646 C C . GLN A 1 80 ? -4.813 -3.967 7.058 1.00 98.06 80 GLN A C 1
ATOM 648 O O . GLN A 1 80 ? -5.185 -2.942 6.481 1.00 98.06 80 GLN A O 1
ATOM 653 N N . ILE A 1 81 ? -5.654 -4.808 7.655 1.00 97.31 81 ILE A N 1
ATOM 654 C CA . ILE A 1 81 ? -7.100 -4.607 7.737 1.00 97.31 81 ILE A CA 1
ATOM 655 C C . ILE A 1 81 ? -7.426 -4.278 9.201 1.00 97.31 81 ILE A C 1
ATOM 657 O O . ILE A 1 81 ? -7.121 -5.094 10.070 1.00 97.31 81 ILE A O 1
ATOM 661 N N . PRO A 1 82 ? -7.978 -3.091 9.508 1.00 95.94 82 PRO A N 1
ATOM 662 C CA . PRO A 1 82 ? -8.425 -2.762 10.856 1.00 95.94 82 PRO A CA 1
ATOM 663 C C . PRO A 1 82 ? -9.773 -3.427 11.159 1.00 95.94 82 PRO A C 1
ATOM 665 O O . PRO A 1 82 ? -10.511 -3.800 10.247 1.00 95.94 82 PRO A O 1
ATOM 668 N N . ASP A 1 83 ? -10.145 -3.489 12.436 1.00 93.38 83 ASP A N 1
ATOM 669 C CA . ASP A 1 83 ? -11.467 -3.974 12.835 1.00 93.38 83 ASP A CA 1
ATOM 670 C C . ASP A 1 83 ? -12.585 -3.098 12.247 1.00 93.38 83 ASP A C 1
ATOM 672 O O . ASP A 1 83 ? -12.552 -1.865 12.342 1.00 93.38 83 ASP A O 1
ATOM 676 N N . SER A 1 84 ? -13.623 -3.739 11.696 1.00 94.31 84 SER A N 1
ATOM 677 C CA . SER A 1 84 ? -14.772 -3.064 11.064 1.00 94.31 84 SER A CA 1
ATOM 678 C C . SER A 1 84 ? -14.350 -2.024 10.001 1.00 94.31 84 SER A C 1
ATOM 680 O O . SER A 1 84 ? -14.588 -0.820 10.196 1.00 94.31 84 SER A O 1
ATOM 682 N N . PRO A 1 85 ? -13.702 -2.452 8.897 1.00 96.00 85 PRO A N 1
ATOM 683 C CA . PRO A 1 85 ? -13.184 -1.543 7.881 1.00 96.00 85 PRO A CA 1
ATOM 684 C C . PRO A 1 85 ? -14.318 -0.781 7.180 1.00 96.00 85 PRO A C 1
ATOM 686 O O . PRO A 1 85 ? -15.348 -1.348 6.827 1.00 96.00 85 PRO A O 1
ATOM 689 N N . LYS A 1 86 ? -14.126 0.527 6.978 1.00 97.44 86 LYS A N 1
ATOM 690 C CA . LYS A 1 86 ? -15.110 1.435 6.355 1.00 97.44 86 LYS A CA 1
ATOM 691 C C . LYS A 1 86 ? -14.864 1.674 4.869 1.00 97.44 86 LYS A C 1
ATOM 693 O O . LYS A 1 86 ? -15.777 2.069 4.153 1.00 97.44 86 LYS A O 1
ATOM 698 N N . ALA A 1 87 ? -13.618 1.516 4.437 1.00 97.25 87 ALA A N 1
ATOM 699 C CA . ALA A 1 87 ? -13.179 1.707 3.064 1.00 97.25 87 ALA A CA 1
ATOM 700 C C . ALA A 1 87 ? -11.845 0.989 2.841 1.00 97.25 87 ALA A C 1
ATOM 702 O O . ALA A 1 87 ? -11.208 0.530 3.794 1.00 97.25 87 ALA A O 1
ATOM 703 N N . ILE A 1 88 ? -11.417 0.943 1.583 1.00 97.44 88 ILE A N 1
ATOM 704 C CA . ILE A 1 88 ? -10.126 0.406 1.162 1.00 97.44 88 ILE A CA 1
ATOM 705 C C . ILE A 1 88 ? -9.286 1.547 0.595 1.00 97.44 88 ILE A C 1
ATOM 707 O O . ILE A 1 88 ? -9.774 2.344 -0.205 1.00 97.44 88 ILE A O 1
ATOM 711 N N . LEU A 1 89 ? -8.019 1.603 0.995 1.00 98.19 89 LEU A N 1
ATOM 712 C CA . LEU A 1 89 ? -7.012 2.486 0.432 1.00 98.19 89 LEU A CA 1
ATOM 713 C C . LEU A 1 89 ? -5.942 1.647 -0.265 1.00 98.19 89 LEU A C 1
ATOM 715 O O . LEU A 1 89 ? -5.158 0.957 0.385 1.00 98.19 89 LEU A O 1
ATOM 719 N N . PHE A 1 90 ? -5.904 1.742 -1.590 1.00 97.94 90 PHE A N 1
ATOM 720 C CA . PHE A 1 90 ? -4.806 1.224 -2.394 1.00 97.94 90 PHE A CA 1
ATOM 721 C C . PHE A 1 90 ? -3.684 2.267 -2.486 1.00 97.94 90 PHE A C 1
ATOM 723 O O . PHE A 1 90 ? -3.945 3.437 -2.772 1.00 97.94 90 PHE A O 1
ATOM 730 N N . LEU A 1 91 ? -2.442 1.841 -2.257 1.00 98.25 91 LEU A N 1
ATOM 731 C CA . LEU A 1 91 ? -1.245 2.676 -2.306 1.00 98.25 91 LEU A CA 1
ATOM 732 C C . LEU A 1 91 ? -0.275 2.162 -3.372 1.00 98.25 91 LEU A C 1
ATOM 734 O O . LEU A 1 91 ? 0.223 1.038 -3.296 1.00 98.25 91 LEU A O 1
ATOM 738 N N . ALA A 1 92 ? 0.033 3.036 -4.327 1.00 96.88 92 ALA A N 1
ATOM 739 C CA . ALA A 1 92 ? 1.091 2.857 -5.310 1.00 96.88 92 ALA A CA 1
ATOM 740 C C . ALA A 1 92 ? 2.219 3.850 -5.012 1.00 96.88 92 ALA A C 1
ATOM 742 O O . ALA A 1 92 ? 1.977 5.045 -4.838 1.00 96.88 92 ALA A O 1
ATOM 743 N N . HIS A 1 93 ? 3.454 3.365 -4.933 1.00 97.31 93 HIS A N 1
ATOM 744 C CA . HIS A 1 93 ? 4.608 4.218 -4.650 1.00 97.31 93 HIS A CA 1
ATOM 745 C C . HIS A 1 93 ? 5.031 5.054 -5.871 1.00 97.31 93 HIS A C 1
ATOM 747 O O . HIS A 1 93 ? 4.755 4.697 -7.013 1.00 97.31 93 HIS A O 1
ATOM 753 N N . GLY A 1 94 ? 5.771 6.143 -5.651 1.00 96.31 94 GLY A N 1
ATOM 754 C CA . GLY A 1 94 ? 6.474 6.845 -6.732 1.00 96.31 94 GLY A CA 1
ATOM 755 C C . GLY A 1 94 ? 7.698 6.068 -7.241 1.00 96.31 94 GLY A C 1
ATOM 756 O O . GLY A 1 94 ? 8.109 5.078 -6.644 1.00 96.31 94 GLY A O 1
ATOM 757 N N . CYS A 1 95 ? 8.327 6.513 -8.329 1.00 96.25 95 CYS A N 1
ATOM 758 C CA . CYS A 1 95 ? 9.580 5.921 -8.819 1.00 96.25 95 CYS A CA 1
ATOM 759 C C . CYS A 1 95 ? 10.660 5.808 -7.724 1.00 96.25 95 CYS A C 1
ATOM 761 O O . CYS A 1 95 ? 10.861 6.738 -6.950 1.00 96.25 95 CYS A O 1
ATOM 763 N N . ASN A 1 96 ? 11.403 4.699 -7.714 1.00 96.06 96 ASN A N 1
ATOM 764 C CA . ASN A 1 96 ? 12.350 4.268 -6.671 1.00 96.06 96 ASN A CA 1
ATOM 765 C C . ASN A 1 96 ? 11.717 3.918 -5.315 1.00 96.06 96 ASN A C 1
ATOM 767 O O . ASN A 1 96 ? 12.440 3.576 -4.379 1.00 96.06 96 ASN A O 1
ATOM 771 N N . GLY A 1 97 ? 10.395 3.992 -5.194 1.00 96.69 97 GLY A N 1
ATOM 772 C CA . GLY A 1 97 ? 9.682 3.529 -4.016 1.00 96.69 97 GLY A CA 1
ATOM 773 C C . GLY A 1 97 ? 9.458 2.016 -4.013 1.00 96.69 97 GLY A C 1
ATOM 774 O O . GLY A 1 97 ? 9.768 1.326 -4.983 1.00 96.69 97 GLY A O 1
ATOM 775 N N . LYS A 1 98 ? 8.910 1.517 -2.902 1.00 97.50 98 LYS A N 1
ATOM 776 C CA . LYS A 1 98 ? 8.409 0.145 -2.728 1.00 97.50 98 LYS A CA 1
ATOM 777 C C . LYS A 1 98 ? 7.236 0.143 -1.751 1.00 97.50 98 LYS A C 1
ATOM 779 O O . LYS A 1 98 ? 7.147 1.040 -0.912 1.00 97.50 98 LYS A O 1
ATOM 784 N N . ALA A 1 99 ? 6.398 -0.896 -1.771 1.00 98.00 99 ALA A N 1
ATOM 785 C CA . ALA A 1 99 ? 5.368 -1.108 -0.745 1.00 98.00 99 ALA A CA 1
ATOM 786 C C . ALA A 1 99 ? 5.966 -1.109 0.677 1.00 98.00 99 ALA A C 1
ATOM 788 O O . ALA A 1 99 ? 5.384 -0.549 1.600 1.00 98.00 99 ALA A O 1
ATOM 789 N N . ALA A 1 100 ? 7.178 -1.650 0.831 1.00 98.12 100 ALA A N 1
ATOM 790 C CA . ALA A 1 100 ? 7.952 -1.678 2.074 1.00 98.12 100 ALA A CA 1
ATOM 791 C C . ALA A 1 100 ? 8.226 -0.293 2.700 1.00 98.12 100 ALA A C 1
ATOM 793 O O . ALA A 1 100 ? 8.494 -0.206 3.899 1.00 98.12 100 ALA A O 1
ATOM 794 N N . ASN A 1 101 ? 8.146 0.794 1.926 1.00 98.44 101 ASN A N 1
ATOM 795 C CA . ASN A 1 101 ? 8.371 2.149 2.433 1.00 98.44 101 ASN A CA 1
ATOM 796 C C . ASN A 1 101 ? 7.224 2.643 3.323 1.00 98.44 101 ASN A C 1
ATOM 798 O O . ASN A 1 101 ? 7.443 3.499 4.171 1.00 98.44 101 ASN A O 1
ATOM 802 N N . PHE A 1 102 ? 6.021 2.091 3.158 1.00 98.50 102 PHE A N 1
ATOM 803 C CA . PHE A 1 102 ? 4.814 2.504 3.879 1.00 98.50 102 PHE A CA 1
ATOM 804 C C . PHE A 1 102 ? 4.684 1.904 5.285 1.00 98.50 102 PHE A C 1
ATOM 806 O O . PHE A 1 102 ? 3.787 2.282 6.035 1.00 98.50 102 PHE A O 1
ATOM 813 N N . TRP A 1 103 ? 5.550 0.961 5.651 1.00 98.38 103 TRP A N 1
ATOM 814 C CA . TRP A 1 103 ? 5.404 0.159 6.862 1.00 98.38 103 TRP A CA 1
ATOM 815 C C . TRP A 1 103 ? 6.689 0.162 7.673 1.00 98.38 103 TRP A C 1
ATOM 817 O O . TRP A 1 103 ? 7.779 0.192 7.106 1.00 98.38 103 TRP A O 1
ATOM 827 N N . ASP A 1 104 ? 6.563 0.084 8.994 1.00 97.25 104 ASP A N 1
ATOM 828 C CA . ASP A 1 104 ? 7.717 0.014 9.885 1.00 97.25 104 ASP A CA 1
ATOM 829 C C . ASP A 1 104 ? 8.365 -1.374 9.857 1.00 97.25 104 ASP A C 1
ATOM 831 O O . ASP A 1 104 ? 7.704 -2.410 9.699 1.00 97.25 104 ASP A O 1
ATOM 835 N N . ARG A 1 105 ? 9.684 -1.402 10.061 1.00 97.50 105 ARG A N 1
ATOM 836 C CA . ARG A 1 105 ? 10.428 -2.650 10.229 1.00 97.50 105 ARG A CA 1
ATOM 837 C C . ARG A 1 105 ? 9.896 -3.417 11.439 1.00 97.50 105 ARG A C 1
ATOM 839 O O . ARG A 1 105 ? 9.837 -2.893 12.549 1.00 97.50 105 ARG A O 1
ATOM 846 N N . SER A 1 106 ? 9.565 -4.686 11.239 1.00 96.25 106 SER A N 1
ATOM 847 C CA . SER A 1 106 ? 9.058 -5.572 12.291 1.00 96.25 106 SER A CA 1
ATOM 848 C C . SER A 1 106 ? 9.478 -7.022 12.027 1.00 96.25 106 SER A C 1
ATOM 850 O O . SER A 1 106 ? 9.950 -7.323 10.930 1.00 96.25 106 SER A O 1
ATOM 852 N N . PRO A 1 107 ? 9.291 -7.958 12.975 1.00 96.38 107 PRO A N 1
ATOM 853 C CA . PRO A 1 107 ? 9.527 -9.377 12.707 1.00 96.38 107 PRO A CA 1
ATOM 854 C C . PRO A 1 107 ? 8.706 -9.926 11.527 1.00 96.38 107 PRO A C 1
ATOM 856 O O . PRO A 1 107 ? 9.187 -10.802 10.817 1.00 96.38 107 PRO A O 1
ATOM 859 N N . LYS A 1 108 ? 7.496 -9.391 11.289 1.00 96.44 108 LYS A N 1
ATOM 860 C CA . LYS A 1 108 ? 6.640 -9.773 10.151 1.00 96.44 108 LYS A CA 1
ATOM 861 C C . LYS A 1 108 ? 7.054 -9.114 8.835 1.00 96.44 108 LYS A C 1
ATOM 863 O O . LYS A 1 108 ? 6.797 -9.669 7.774 1.00 96.44 108 LYS A O 1
ATOM 868 N N . CYS A 1 109 ? 7.703 -7.953 8.899 1.00 97.31 109 CYS A N 1
ATOM 869 C CA . CYS A 1 109 ? 8.270 -7.286 7.734 1.00 97.31 109 CYS A CA 1
ATOM 870 C C . CYS A 1 109 ? 9.714 -6.830 8.003 1.00 97.31 109 CYS A C 1
ATOM 872 O O . CYS A 1 109 ? 9.960 -5.653 8.294 1.00 97.31 109 CYS A O 1
ATOM 874 N N . PRO A 1 110 ? 10.697 -7.742 7.914 1.00 96.81 110 PRO A N 1
ATOM 875 C CA . PRO A 1 110 ? 12.092 -7.419 8.211 1.00 96.81 110 PRO A CA 1
ATOM 876 C C . PRO A 1 110 ? 12.719 -6.459 7.189 1.00 96.81 110 PRO A C 1
ATOM 878 O O . PRO A 1 110 ? 13.692 -5.782 7.513 1.00 96.81 110 PRO A O 1
ATOM 881 N N . ASN A 1 111 ? 12.155 -6.385 5.980 1.00 96.12 111 ASN A N 1
ATOM 882 C CA . ASN A 1 111 ? 12.634 -5.538 4.883 1.00 96.12 111 ASN A CA 1
ATOM 883 C C . ASN A 1 111 ? 11.861 -4.214 4.749 1.00 96.12 111 ASN A C 1
ATOM 885 O O . ASN A 1 111 ? 12.142 -3.434 3.842 1.00 96.12 111 ASN A O 1
ATOM 889 N N . CYS A 1 112 ? 10.892 -3.962 5.630 1.00 98.19 112 CYS A N 1
ATOM 890 C CA . CYS A 1 112 ? 10.173 -2.696 5.681 1.00 98.19 112 CYS A CA 1
ATOM 891 C C . CYS A 1 112 ? 11.075 -1.551 6.171 1.00 98.19 112 CYS A C 1
ATOM 893 O O . CYS A 1 112 ? 11.996 -1.773 6.963 1.00 98.19 112 CYS A O 1
ATOM 895 N N . VAL A 1 113 ? 10.815 -0.336 5.676 1.00 97.31 113 VAL A N 1
ATOM 896 C CA . VAL A 1 113 ? 11.653 0.856 5.909 1.00 97.31 113 VAL A CA 1
ATOM 897 C C . VAL A 1 113 ? 10.933 1.902 6.757 1.00 97.31 113 VAL A C 1
ATOM 899 O O . VAL A 1 113 ? 11.534 2.427 7.689 1.00 97.31 113 VAL A O 1
ATOM 902 N N . GLY A 1 114 ? 9.665 2.188 6.458 1.00 97.00 114 GLY A N 1
ATOM 903 C CA . GLY A 1 114 ? 8.862 3.170 7.193 1.00 97.00 114 GLY A CA 1
ATOM 904 C C . GLY A 1 114 ? 9.304 4.610 6.936 1.00 97.00 114 GLY A C 1
ATOM 905 O O . GLY A 1 114 ? 9.678 5.326 7.866 1.00 97.00 114 GLY A O 1
ATOM 906 N N . LEU A 1 115 ? 9.277 5.047 5.674 1.00 97.69 115 LEU A N 1
ATOM 907 C CA . LEU A 1 115 ? 9.590 6.433 5.325 1.00 97.69 115 LEU A CA 1
ATOM 908 C C . LEU A 1 115 ? 8.579 7.397 5.977 1.00 97.69 115 LEU A C 1
ATOM 910 O O . LEU A 1 115 ? 7.410 7.031 6.137 1.00 97.69 115 LEU A O 1
ATOM 914 N N . PRO A 1 116 ? 9.001 8.603 6.409 1.00 95.94 116 PRO A N 1
ATOM 915 C CA . PRO A 1 116 ? 8.166 9.465 7.243 1.00 95.94 116 PRO A CA 1
ATOM 916 C C . PRO A 1 116 ? 6.812 9.809 6.619 1.00 95.94 116 PRO A C 1
ATOM 918 O O . PRO A 1 116 ? 5.791 9.708 7.301 1.00 95.94 116 PRO A O 1
ATOM 921 N N . GLU A 1 117 ? 6.797 10.177 5.342 1.00 96.44 117 GLU A N 1
ATOM 922 C CA . GLU A 1 117 ? 5.606 10.582 4.604 1.00 96.44 117 GLU A CA 1
ATOM 923 C C . GLU A 1 117 ? 4.727 9.374 4.263 1.00 96.44 117 GLU A C 1
ATOM 925 O O . GLU A 1 117 ? 3.532 9.365 4.566 1.00 96.44 117 GLU A O 1
ATOM 930 N N . GLU A 1 118 ? 5.317 8.322 3.697 1.00 97.88 118 GLU A N 1
ATOM 931 C CA . GLU A 1 118 ? 4.619 7.098 3.313 1.00 97.88 118 GLU A CA 1
ATOM 932 C C . GLU A 1 118 ? 3.979 6.412 4.524 1.00 97.88 118 GLU A C 1
ATOM 934 O O . GLU A 1 118 ? 2.786 6.094 4.499 1.00 97.88 118 GLU A O 1
ATOM 939 N N . ARG A 1 119 ? 4.721 6.232 5.626 1.00 96.75 119 ARG A N 1
ATOM 940 C CA . ARG A 1 119 ? 4.170 5.577 6.823 1.00 96.75 119 ARG A CA 1
ATOM 941 C C . ARG A 1 119 ? 3.036 6.383 7.446 1.00 96.75 119 ARG A C 1
ATOM 943 O O . ARG A 1 119 ? 2.087 5.813 7.986 1.00 96.75 119 ARG A O 1
ATOM 950 N N . LEU A 1 120 ? 3.110 7.714 7.376 1.00 96.69 120 LEU A N 1
ATOM 951 C CA . LEU A 1 120 ? 2.085 8.582 7.944 1.00 96.69 120 LEU A CA 1
ATOM 952 C C . LEU A 1 120 ? 0.744 8.412 7.217 1.00 96.69 120 LEU A C 1
ATOM 954 O O . LEU A 1 120 ? -0.304 8.482 7.863 1.00 96.69 120 LEU A O 1
ATOM 958 N N . ILE A 1 121 ? 0.760 8.128 5.910 1.00 97.69 121 ILE A N 1
ATOM 959 C CA . ILE A 1 121 ? -0.452 7.816 5.138 1.00 97.69 121 ILE A CA 1
ATOM 960 C C . ILE A 1 121 ? -1.137 6.570 5.709 1.00 97.69 121 ILE A C 1
ATOM 962 O O . ILE A 1 121 ? -2.337 6.605 5.989 1.00 97.69 121 ILE A O 1
ATOM 966 N N . VAL A 1 122 ? -0.378 5.496 5.946 1.00 98.06 122 VAL A N 1
ATOM 967 C CA . VAL A 1 122 ? -0.913 4.234 6.482 1.00 98.06 122 VAL A CA 1
ATOM 968 C C . VAL A 1 122 ? -1.486 4.419 7.882 1.00 98.06 122 VAL A C 1
ATOM 970 O O . VAL A 1 122 ? -2.618 4.012 8.137 1.00 98.06 122 VAL A O 1
ATOM 973 N N . LEU A 1 123 ? -0.748 5.085 8.775 1.00 97.12 123 LEU A N 1
ATOM 974 C CA . LEU A 1 123 ? -1.203 5.349 10.144 1.00 97.12 123 LEU A CA 1
ATOM 975 C C . LEU A 1 123 ? -2.529 6.124 10.163 1.00 97.12 123 LEU A C 1
ATOM 977 O O . LEU A 1 123 ? -3.460 5.746 10.875 1.00 97.12 123 LEU A O 1
ATOM 981 N N . ASN A 1 124 ? -2.650 7.171 9.341 1.00 96.31 124 ASN A N 1
ATOM 982 C CA . ASN A 1 124 ? -3.881 7.957 9.239 1.00 96.31 124 ASN A CA 1
ATOM 983 C C . ASN A 1 124 ? -5.044 7.166 8.630 1.00 96.31 124 ASN A C 1
ATOM 985 O O . ASN A 1 124 ? -6.188 7.320 9.065 1.00 96.31 124 ASN A O 1
ATOM 989 N N . ALA A 1 125 ? -4.773 6.336 7.624 1.00 97.62 125 ALA A N 1
ATOM 990 C CA . ALA A 1 125 ? -5.785 5.497 6.995 1.00 97.62 125 ALA A CA 1
ATOM 991 C C . ALA A 1 125 ? -6.337 4.461 7.987 1.00 97.62 125 ALA A C 1
ATOM 993 O O . ALA A 1 125 ? -7.553 4.360 8.168 1.00 97.62 125 ALA A O 1
ATOM 994 N N . LEU A 1 126 ? -5.457 3.770 8.712 1.00 97.31 126 LEU A N 1
ATOM 995 C CA . LEU A 1 126 ? -5.841 2.804 9.741 1.00 97.31 126 LEU A CA 1
ATOM 996 C C . LEU A 1 126 ? -6.582 3.468 10.913 1.00 97.31 126 LEU A C 1
ATOM 998 O O . LEU A 1 126 ? -7.598 2.934 11.358 1.00 97.31 126 LEU A O 1
ATOM 1002 N N . ALA A 1 127 ? -6.170 4.665 11.354 1.00 95.62 127 ALA A N 1
ATOM 1003 C CA . ALA A 1 127 ? -6.889 5.435 12.381 1.00 95.62 127 ALA A CA 1
ATOM 1004 C C . ALA A 1 127 ? -8.339 5.752 11.967 1.00 95.62 127 ALA A C 1
ATOM 1006 O O . ALA A 1 127 ? -9.247 5.804 12.797 1.00 95.62 127 ALA A O 1
ATOM 1007 N N . ARG A 1 128 ? -8.577 5.918 10.660 1.00 95.75 128 ARG A N 1
ATOM 1008 C CA . ARG A 1 128 ? -9.905 6.139 10.063 1.00 95.75 128 ARG A CA 1
ATOM 1009 C C . ARG A 1 128 ? -10.658 4.840 9.755 1.00 95.75 128 ARG A C 1
ATOM 1011 O O . ARG A 1 128 ? -11.772 4.899 9.231 1.00 95.75 128 ARG A O 1
ATOM 1018 N N . ARG A 1 129 ? -10.098 3.686 10.137 1.00 96.75 129 ARG A N 1
ATOM 1019 C CA . ARG A 1 129 ? -10.587 2.331 9.843 1.00 96.75 129 ARG A CA 1
ATOM 1020 C C . ARG A 1 129 ? -10.642 2.018 8.348 1.00 96.75 129 ARG A C 1
ATOM 1022 O O . ARG A 1 129 ? -11.599 1.405 7.880 1.00 96.75 129 ARG A O 1
ATOM 1029 N N . PHE A 1 130 ? -9.651 2.456 7.580 1.00 97.88 130 PHE A N 1
ATOM 1030 C CA . PHE A 1 130 ? -9.487 2.008 6.197 1.00 97.88 130 PHE A CA 1
ATOM 1031 C C . PHE A 1 130 ? -8.573 0.790 6.164 1.00 97.88 130 PHE A C 1
ATOM 1033 O O . PHE A 1 130 ? -7.527 0.787 6.808 1.00 97.88 130 PHE A O 1
ATOM 1040 N N . ALA A 1 131 ? -8.963 -0.234 5.412 1.00 98.06 131 ALA A N 1
ATOM 1041 C CA . ALA A 1 131 ? -8.070 -1.329 5.075 1.00 98.06 131 ALA A CA 1
ATOM 1042 C C . ALA A 1 131 ? -7.052 -0.826 4.046 1.00 98.06 131 ALA A C 1
ATOM 1044 O O . ALA A 1 131 ? -7.434 -0.206 3.056 1.00 98.06 131 ALA A O 1
ATOM 1045 N N . VAL A 1 132 ? -5.763 -1.041 4.292 1.00 98.44 132 VAL A N 1
ATOM 1046 C CA . VAL A 1 132 ? -4.690 -0.469 3.469 1.00 98.44 132 VAL A CA 1
ATOM 1047 C C . VAL A 1 132 ? -3.979 -1.583 2.727 1.00 98.44 132 VAL A C 1
ATOM 1049 O O . VAL A 1 132 ? -3.503 -2.509 3.372 1.00 98.44 132 VAL A O 1
ATOM 1052 N N . LEU A 1 133 ? -3.866 -1.461 1.405 1.00 98.62 133 LEU A N 1
ATOM 1053 C CA . LEU A 1 133 ? -3.115 -2.361 0.531 1.00 98.62 133 LEU A CA 1
ATOM 1054 C C . LEU A 1 133 ? -2.058 -1.555 -0.228 1.00 98.62 133 LEU A C 1
ATOM 1056 O O . LEU A 1 133 ? -2.400 -0.691 -1.032 1.00 98.62 133 LEU A O 1
ATOM 1060 N N . ALA A 1 134 ? -0.781 -1.850 -0.002 1.00 98.38 134 ALA A N 1
ATOM 1061 C CA . ALA A 1 134 ? 0.332 -1.297 -0.764 1.00 98.38 134 ALA A CA 1
ATOM 1062 C C . ALA A 1 134 ? 0.917 -2.373 -1.683 1.00 98.38 134 ALA A C 1
ATOM 1064 O O . ALA A 1 134 ? 1.186 -3.485 -1.232 1.00 98.38 134 ALA A O 1
ATOM 1065 N N . VAL A 1 135 ? 1.142 -2.037 -2.952 1.00 98.19 135 VAL A N 1
ATOM 1066 C CA . VAL A 1 135 ? 1.734 -2.945 -3.948 1.00 98.19 135 VAL A CA 1
ATOM 1067 C C . VAL A 1 135 ? 2.983 -2.292 -4.527 1.00 98.19 135 VAL A C 1
ATOM 1069 O O . VAL A 1 135 ? 3.005 -1.080 -4.761 1.00 98.19 135 VAL A O 1
ATOM 1072 N N . SER A 1 136 ? 4.042 -3.075 -4.718 1.00 97.81 136 SER A N 1
ATOM 1073 C CA . SER A 1 136 ? 5.255 -2.608 -5.389 1.00 97.81 136 SER A CA 1
ATOM 1074 C C . SER A 1 136 ? 5.121 -2.725 -6.906 1.00 97.81 136 SER A C 1
ATOM 1076 O O . SER A 1 136 ? 4.441 -3.618 -7.411 1.00 97.81 136 SER A O 1
ATOM 1078 N N . SER A 1 137 ? 5.809 -1.864 -7.646 1.00 96.44 137 SER A N 1
ATOM 1079 C CA . SER A 1 137 ? 6.140 -2.161 -9.034 1.00 96.44 137 SER A CA 1
ATOM 1080 C C . SER A 1 137 ? 7.147 -3.314 -9.083 1.00 96.44 137 SER A C 1
ATOM 1082 O O . SER A 1 137 ? 7.974 -3.450 -8.180 1.00 96.44 137 SER A O 1
ATOM 1084 N N . ALA A 1 138 ? 7.144 -4.096 -10.159 1.00 92.62 138 ALA A N 1
ATOM 1085 C CA . ALA A 1 138 ? 8.144 -5.129 -10.431 1.00 92.62 138 ALA A CA 1
ATOM 1086 C C . ALA A 1 138 ? 9.559 -4.537 -10.588 1.00 92.62 138 ALA A C 1
ATOM 1088 O O . ALA A 1 138 ? 10.563 -5.197 -10.321 1.00 92.62 138 ALA A O 1
ATOM 1089 N N . GLY A 1 139 ? 9.642 -3.277 -11.028 1.00 91.56 139 GLY A N 1
ATOM 1090 C CA . GLY A 1 139 ? 10.889 -2.552 -11.235 1.00 91.56 139 GLY A CA 1
ATOM 1091 C C . GLY A 1 139 ? 11.087 -1.370 -10.287 1.00 91.56 139 GLY A C 1
ATOM 1092 O O . GLY A 1 139 ? 10.635 -1.341 -9.146 1.00 91.56 139 GLY A O 1
ATOM 1093 N N . ARG A 1 140 ? 11.802 -0.362 -10.794 1.00 93.62 140 ARG A N 1
ATOM 1094 C CA . ARG A 1 140 ? 12.010 0.928 -10.119 1.00 93.62 140 ARG A CA 1
ATOM 1095 C C . ARG A 1 140 ? 10.778 1.832 -10.209 1.00 93.62 140 ARG A C 1
ATOM 1097 O O . ARG A 1 140 ? 10.526 2.624 -9.309 1.00 93.62 140 ARG A O 1
ATOM 1104 N N . CYS A 1 141 ? 10.086 1.780 -11.335 1.00 94.94 141 CYS A N 1
ATOM 1105 C CA . CYS A 1 141 ? 8.940 2.608 -11.671 1.00 94.94 141 CYS A CA 1
ATOM 1106 C C . CYS A 1 141 ? 7.870 1.709 -12.279 1.00 94.94 141 CYS A C 1
ATOM 1108 O O . CYS A 1 141 ? 8.199 0.661 -12.831 1.00 94.94 141 CYS A O 1
ATOM 1110 N N . TRP A 1 142 ? 6.631 2.183 -12.243 1.00 95.38 142 TRP A N 1
ATOM 1111 C CA . TRP A 1 142 ? 5.507 1.530 -12.895 1.00 95.38 142 TRP A CA 1
ATOM 1112 C C . TRP A 1 142 ? 5.592 1.599 -14.422 1.00 95.38 142 TRP A C 1
ATOM 1114 O O . TRP A 1 142 ? 6.008 2.601 -15.006 1.00 95.38 142 TRP A O 1
ATOM 1124 N N . SER A 1 143 ? 5.085 0.551 -15.048 1.00 92.31 143 SER A N 1
ATOM 1125 C CA . SER A 1 143 ? 4.808 0.382 -16.462 1.00 92.31 143 SER A CA 1
ATOM 1126 C C . SER A 1 143 ? 3.297 0.189 -16.629 1.00 92.31 143 SER A C 1
ATOM 1128 O O . SER A 1 143 ? 2.669 -0.654 -15.995 1.00 92.31 143 SER A O 1
ATOM 1130 N N . MET A 1 144 ? 2.667 1.020 -17.458 1.00 85.75 144 MET A N 1
ATOM 1131 C CA . MET A 1 144 ? 1.198 1.067 -17.543 1.00 85.75 144 MET A CA 1
ATOM 1132 C C . MET A 1 144 ? 0.566 -0.142 -18.241 1.00 85.75 144 MET A C 1
ATOM 1134 O O . MET A 1 144 ? -0.640 -0.348 -18.114 1.00 85.75 144 MET A O 1
ATOM 1138 N N . GLU A 1 145 ? 1.340 -0.899 -19.011 1.00 85.62 145 GLU A N 1
ATOM 1139 C CA . GLU A 1 145 ? 0.825 -1.994 -19.830 1.00 85.62 145 GLU A CA 1
ATOM 1140 C C . GLU A 1 145 ? 0.673 -3.276 -19.004 1.00 85.62 145 GLU A C 1
ATOM 1142 O O . GLU A 1 145 ? -0.444 -3.701 -18.712 1.00 85.62 145 GLU A O 1
ATOM 1147 N N . GLU A 1 146 ? 1.792 -3.844 -18.561 1.00 87.62 146 GLU A N 1
ATOM 1148 C CA . GLU A 1 146 ? 1.823 -5.124 -17.853 1.00 87.62 146 GLU A CA 1
ATOM 1149 C C . GLU A 1 146 ? 1.344 -4.990 -16.400 1.00 87.62 146 GLU A C 1
ATOM 1151 O O . GLU A 1 146 ? 0.452 -5.716 -15.950 1.00 87.62 146 GLU A O 1
ATOM 1156 N N . GLU A 1 147 ? 1.859 -4.002 -15.664 1.00 93.44 147 GLU A N 1
ATOM 1157 C CA . GLU A 1 147 ? 1.596 -3.914 -14.224 1.00 93.44 147 GLU A CA 1
ATOM 1158 C C . GLU A 1 147 ? 0.175 -3.463 -13.904 1.00 93.44 147 GLU A C 1
ATOM 1160 O O . GLU A 1 147 ? -0.349 -3.798 -12.845 1.00 93.44 147 GLU A O 1
ATOM 1165 N N . ARG A 1 148 ? -0.505 -2.776 -14.827 1.00 94.19 148 ARG A N 1
ATOM 1166 C CA . ARG A 1 148 ? -1.922 -2.442 -14.646 1.00 94.19 148 ARG A CA 1
ATOM 1167 C C . ARG A 1 148 ? -2.780 -3.699 -14.510 1.00 94.19 148 ARG A C 1
ATOM 1169 O O . ARG A 1 148 ? -3.686 -3.720 -13.678 1.00 94.19 148 ARG A O 1
ATOM 1176 N N . LEU A 1 149 ? -2.524 -4.719 -15.330 1.00 94.69 149 LEU A N 1
ATOM 1177 C CA . LEU A 1 149 ? -3.269 -5.979 -15.283 1.00 94.69 149 LEU A CA 1
ATOM 1178 C C . LEU A 1 149 ? -2.930 -6.762 -14.013 1.00 94.69 149 LEU A C 1
ATOM 1180 O O . LEU A 1 149 ? -3.837 -7.251 -13.345 1.00 94.69 149 LEU A O 1
ATOM 1184 N N . ILE A 1 150 ? -1.648 -6.795 -13.640 1.00 95.12 150 ILE A N 1
ATOM 1185 C CA . ILE A 1 150 ? -1.175 -7.447 -12.413 1.00 95.12 150 ILE A CA 1
ATOM 1186 C C . ILE A 1 150 ? -1.804 -6.809 -11.169 1.00 95.12 150 ILE A C 1
ATOM 1188 O O . ILE A 1 150 ? -2.349 -7.513 -10.322 1.00 95.12 150 ILE A O 1
ATOM 1192 N N . VAL A 1 151 ? -1.769 -5.478 -11.060 1.00 95.94 151 VAL A N 1
ATOM 1193 C CA . VAL A 1 151 ? -2.349 -4.747 -9.924 1.00 95.94 151 VAL A CA 1
ATOM 1194 C C . VAL A 1 151 ? -3.861 -4.944 -9.867 1.00 95.94 151 VAL A C 1
ATOM 1196 O O . VAL A 1 151 ? -4.405 -5.126 -8.780 1.00 95.94 151 VAL A O 1
ATOM 1199 N N . LYS A 1 152 ? -4.544 -4.950 -11.018 1.00 95.50 152 LYS A N 1
ATOM 1200 C CA . LYS A 1 152 ? -5.980 -5.236 -11.075 1.00 95.50 152 LYS A CA 1
ATOM 1201 C C . LYS A 1 152 ? -6.295 -6.634 -10.524 1.00 95.50 152 LYS A C 1
ATOM 1203 O O . LYS A 1 152 ? -7.161 -6.730 -9.660 1.00 95.50 152 LYS A O 1
ATOM 1208 N N . ASP A 1 153 ? -5.578 -7.670 -10.966 1.00 95.81 153 ASP A N 1
ATOM 1209 C CA . ASP A 1 153 ? -5.743 -9.048 -10.469 1.00 95.81 153 ASP A CA 1
ATOM 1210 C C . ASP A 1 153 ? -5.485 -9.145 -8.958 1.00 95.81 153 ASP A C 1
ATOM 1212 O O . ASP A 1 153 ? -6.270 -9.745 -8.225 1.00 95.81 153 ASP A O 1
ATOM 1216 N N . ILE A 1 154 ? -4.428 -8.488 -8.465 1.00 96.31 154 ILE A N 1
ATOM 1217 C CA . ILE A 1 154 ? -4.114 -8.442 -7.029 1.00 96.31 154 ILE A CA 1
ATOM 1218 C C . ILE A 1 154 ? -5.261 -7.807 -6.242 1.00 96.31 154 ILE A C 1
ATOM 1220 O O . ILE A 1 154 ? -5.656 -8.352 -5.213 1.00 96.31 154 ILE A O 1
ATOM 1224 N N . ILE A 1 155 ? -5.794 -6.671 -6.702 1.00 96.00 155 ILE A N 1
ATOM 1225 C CA . ILE A 1 155 ? -6.897 -5.990 -6.017 1.00 96.00 155 ILE A CA 1
ATOM 1226 C C . ILE A 1 155 ? -8.139 -6.882 -6.023 1.00 96.00 155 ILE A C 1
ATOM 1228 O O . ILE A 1 155 ? -8.687 -7.111 -4.951 1.00 96.00 155 ILE A O 1
ATOM 1232 N N . GLU A 1 156 ? -8.548 -7.415 -7.180 1.00 96.00 156 GLU A N 1
ATOM 1233 C CA . GLU A 1 156 ? -9.726 -8.289 -7.314 1.00 96.00 156 GLU A CA 1
ATOM 1234 C C . GLU A 1 156 ? -9.628 -9.541 -6.434 1.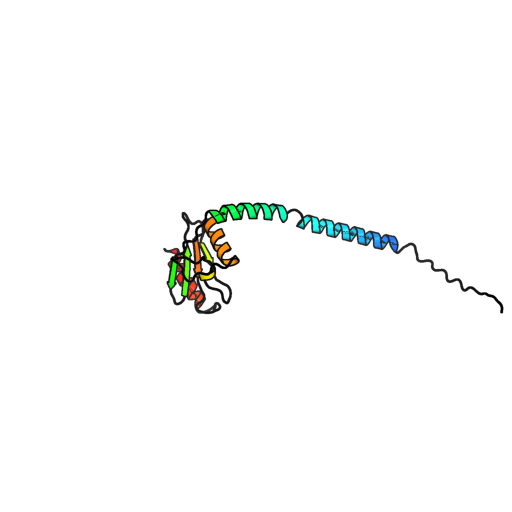00 96.00 156 GLU A C 1
ATOM 1236 O O . GLU A 1 156 ? -10.609 -9.930 -5.805 1.00 96.00 156 GLU A O 1
ATOM 1241 N N . TRP A 1 157 ? -8.443 -10.141 -6.326 1.00 94.94 157 TRP A N 1
ATOM 1242 C CA . TRP A 1 157 ? -8.200 -11.244 -5.400 1.00 94.94 157 TRP A CA 1
ATOM 1243 C C . TRP A 1 157 ? -8.265 -10.797 -3.931 1.00 94.94 157 TRP A C 1
ATOM 1245 O O . TRP A 1 157 ? -8.860 -11.483 -3.100 1.00 94.94 157 TRP A O 1
ATOM 1255 N N . TRP A 1 158 ? -7.665 -9.652 -3.599 1.00 96.19 158 TRP A N 1
ATOM 1256 C CA . TRP A 1 158 ? -7.535 -9.189 -2.218 1.00 96.19 158 TRP A CA 1
ATOM 1257 C C . TRP A 1 158 ? -8.869 -8.741 -1.611 1.00 96.19 158 TRP A C 1
ATOM 1259 O O . TRP A 1 158 ? -9.107 -9.017 -0.439 1.00 96.19 158 TRP A O 1
ATOM 1269 N N . VAL A 1 159 ? -9.765 -8.107 -2.383 1.00 94.38 159 VAL A N 1
ATOM 1270 C CA . VAL A 1 159 ? -11.085 -7.672 -1.869 1.00 94.38 159 VAL A CA 1
ATOM 1271 C C . VAL A 1 159 ? -12.025 -8.813 -1.484 1.00 94.38 159 VAL A C 1
ATOM 1273 O O . VAL A 1 159 ? -12.984 -8.574 -0.754 1.00 94.38 159 VAL A O 1
ATOM 1276 N N . VAL A 1 160 ? -11.795 -10.028 -1.979 1.00 90.31 160 VAL A N 1
ATOM 1277 C CA . VAL A 1 160 ? -12.646 -11.198 -1.690 1.00 90.31 160 VAL A CA 1
ATOM 1278 C C . VAL A 1 160 ? -12.184 -11.942 -0.425 1.00 90.31 160 VAL A C 1
ATOM 1280 O O . VAL A 1 160 ? -12.849 -12.877 0.020 1.00 90.31 160 VAL A O 1
ATOM 1283 N N . LYS A 1 161 ? -11.050 -11.541 0.154 1.00 70.62 161 LYS A N 1
ATOM 1284 C CA . LYS A 1 161 ? -10.438 -12.155 1.336 1.00 70.62 161 LYS A CA 1
ATOM 1285 C C . LYS A 1 161 ? -11.064 -11.649 2.634 1.00 70.62 161 LYS A C 1
ATOM 1287 O O . LYS A 1 161 ? -11.235 -12.495 3.539 1.00 70.62 161 LYS A O 1
#

Foldseek 3Di:
DDDDDDDDDDDDDPDPDPPPVVVVVVVVVVVVVVVVVCVVVPPDDPVVVVVCVVVLVVLLVPDDFDWAWDADPLWIKIWDAAPPAPEAAEDEDAFQDALLCLGDDDPNHPPRDPPPVNVSVVSVCVSVRYIYMYIYDSDRHDDCPPVVVVVVVVVVVVVVD

Secondary structure (DSSP, 8-state):
----------------SSHHHHHHHHHHHHHHHHHHHHHHHSSSSHHHHHHHHHHHHHHHTT-----EEEEETTEEEEEE--SS--EEEEEEPPTT--GGGGS---SS-TT----HHHHHHHHHHHHTTEEEEEE--SSSS--TTHHHHHHHHHHHHHTT-

pLDDT: mean 82.42, std 19.54, range [38.16, 98.62]